Protein AF-A0A6A6DQC6-F1 (afdb_monomer_lite)

Radius of gyration: 11.27 Å; chains: 1; bounding box: 27×21×24 Å

Foldseek 3Di:
DDDLQNCCCVPQNDDCSQLVVVVADPDPVSVVVSVVVSVVVVVCVVVVPDD

Organism: NCBI:txid1314779

Structure (mmCIF, N/CA/C/O backbone):
data_AF-A0A6A6DQC6-F1
#
_entry.id   AF-A0A6A6DQC6-F1
#
loop_
_atom_site.group_PDB
_atom_site.id
_atom_site.type_symbol
_atom_site.label_atom_id
_atom_site.label_alt_id
_atom_site.label_comp_id
_atom_site.label_asym_id
_atom_site.label_entity_id
_atom_site.label_seq_id
_atom_site.pdbx_PDB_ins_code
_atom_site.Cartn_x
_atom_site.Cartn_y
_atom_site.Cartn_z
_atom_site.occupancy
_atom_site.B_iso_or_equiv
_atom_site.auth_seq_id
_atom_site.auth_comp_id
_atom_site.auth_asym_id
_atom_site.auth_atom_id
_atom_site.pdbx_PDB_model_num
ATOM 1 N N . MET A 1 1 ? 15.118 -12.339 -2.928 1.00 51.00 1 MET A N 1
ATOM 2 C CA . MET A 1 1 ? 13.711 -12.308 -2.460 1.00 51.00 1 MET A CA 1
ATOM 3 C C . MET A 1 1 ? 13.278 -10.859 -2.330 1.00 51.00 1 MET A C 1
ATOM 5 O O . MET A 1 1 ? 13.835 -10.141 -1.506 1.00 51.00 1 MET A O 1
ATOM 9 N N . ILE A 1 2 ? 12.341 -10.407 -3.163 1.00 59.66 2 ILE A N 1
ATOM 10 C CA . ILE A 1 2 ? 11.808 -9.045 -3.079 1.00 59.66 2 ILE A CA 1
ATOM 11 C C . ILE A 1 2 ? 10.875 -8.977 -1.860 1.00 59.66 2 ILE A C 1
ATOM 13 O O . ILE A 1 2 ? 9.845 -9.644 -1.812 1.00 59.66 2 ILE A O 1
ATOM 17 N N . ASN A 1 3 ? 11.256 -8.214 -0.839 1.00 74.25 3 ASN A N 1
ATOM 18 C CA . ASN A 1 3 ? 10.476 -8.069 0.389 1.00 74.25 3 ASN A CA 1
ATOM 19 C C . ASN A 1 3 ? 9.233 -7.191 0.124 1.00 74.25 3 ASN A C 1
ATOM 21 O O . ASN A 1 3 ? 9.397 -6.092 -0.404 1.00 74.25 3 ASN A O 1
ATOM 25 N N . LYS A 1 4 ? 8.016 -7.624 0.508 1.00 69.12 4 LYS A N 1
ATOM 26 C CA . LYS A 1 4 ? 6.746 -6.890 0.251 1.00 69.12 4 LYS A CA 1
ATOM 27 C C . LYS A 1 4 ? 6.833 -5.415 0.675 1.00 69.12 4 LYS A C 1
ATOM 29 O O . LYS A 1 4 ? 6.433 -4.524 -0.066 1.00 69.12 4 LYS A O 1
ATOM 34 N N . LYS A 1 5 ? 7.443 -5.152 1.837 1.00 74.62 5 LYS A N 1
ATOM 35 C CA . LYS A 1 5 ? 7.667 -3.792 2.358 1.00 74.62 5 LYS A CA 1
ATOM 36 C C . LYS A 1 5 ? 8.520 -2.929 1.424 1.00 74.62 5 LYS A C 1
ATOM 38 O O . LYS A 1 5 ? 8.166 -1.785 1.185 1.00 74.62 5 LYS A O 1
ATOM 43 N N . ASN A 1 6 ? 9.565 -3.495 0.819 1.00 82.31 6 ASN A N 1
ATOM 44 C CA . ASN A 1 6 ? 10.443 -2.757 -0.091 1.00 82.31 6 ASN A CA 1
ATOM 45 C C . ASN A 1 6 ? 9.727 -2.379 -1.398 1.00 82.31 6 ASN A C 1
ATOM 47 O O . ASN A 1 6 ? 10.058 -1.354 -1.984 1.00 82.31 6 ASN A O 1
ATOM 51 N N . ILE A 1 7 ? 8.767 -3.189 -1.866 1.00 82.88 7 ILE A N 1
ATOM 52 C CA . ILE A 1 7 ? 7.941 -2.870 -3.047 1.00 82.88 7 ILE A CA 1
ATOM 53 C C . ILE A 1 7 ? 7.039 -1.680 -2.731 1.00 82.88 7 ILE A C 1
ATOM 55 O O . ILE A 1 7 ? 7.015 -0.703 -3.474 1.00 82.88 7 ILE A O 1
ATOM 59 N N . ILE A 1 8 ? 6.340 -1.751 -1.596 1.00 90.19 8 ILE A N 1
ATOM 60 C CA . ILE A 1 8 ? 5.442 -0.688 -1.143 1.00 90.19 8 ILE A CA 1
ATOM 61 C C . ILE A 1 8 ? 6.220 0.613 -0.944 1.00 90.19 8 ILE A C 1
ATOM 63 O O . ILE A 1 8 ? 5.797 1.652 -1.435 1.00 90.19 8 ILE A O 1
ATOM 67 N N . GLU A 1 9 ? 7.364 0.568 -0.264 1.00 89.94 9 GLU A N 1
ATOM 68 C CA . GLU A 1 9 ? 8.183 1.754 -0.012 1.00 89.94 9 GLU A CA 1
ATOM 69 C C . GLU A 1 9 ? 8.733 2.362 -1.306 1.00 89.94 9 GLU A C 1
ATOM 71 O O . GLU A 1 9 ? 8.669 3.575 -1.482 1.00 89.94 9 GLU A O 1
ATOM 76 N N . LYS A 1 10 ? 9.221 1.546 -2.247 1.00 89.12 10 LYS A N 1
ATOM 77 C CA . LYS A 1 10 ? 9.770 2.057 -3.513 1.00 89.12 10 LYS A CA 1
ATOM 78 C C . LYS A 1 10 ? 8.703 2.556 -4.489 1.00 89.12 10 LYS A C 1
ATOM 80 O O . LYS A 1 10 ? 8.987 3.478 -5.244 1.00 89.12 10 LYS A O 1
ATOM 85 N N . GLY A 1 11 ? 7.518 1.944 -4.505 1.00 90.44 11 GLY A N 1
ATOM 86 C CA . GLY A 1 11 ? 6.439 2.320 -5.424 1.00 90.44 11 GLY A CA 1
ATOM 87 C C . GLY A 1 11 ? 5.503 3.397 -4.871 1.00 90.44 11 GLY A C 1
ATOM 88 O O . GLY A 1 11 ? 5.143 4.327 -5.583 1.00 90.44 11 GLY A O 1
ATOM 89 N N . TRP A 1 12 ? 5.135 3.297 -3.594 1.00 94.94 12 TRP A N 1
ATOM 90 C CA . TRP A 1 12 ? 4.092 4.116 -2.959 1.00 94.94 12 TRP A CA 1
ATOM 91 C C . TRP A 1 12 ? 4.568 4.857 -1.702 1.00 94.94 12 TRP A C 1
ATOM 93 O O . TRP A 1 12 ? 3.826 5.660 -1.131 1.00 94.94 12 TRP A O 1
ATOM 103 N N . GLY A 1 13 ? 5.787 4.597 -1.229 1.00 95.50 13 GLY A N 1
ATOM 104 C CA . GLY A 1 13 ? 6.348 5.164 -0.002 1.00 95.50 13 GLY A CA 1
ATOM 105 C C . GLY A 1 13 ? 5.860 4.470 1.271 1.00 95.50 13 GLY A C 1
ATOM 106 O O . GLY A 1 13 ? 6.661 4.176 2.151 1.00 95.50 13 GLY A O 1
ATOM 107 N N . ASN A 1 14 ? 4.562 4.182 1.386 1.00 94.56 14 ASN A N 1
ATOM 108 C CA . ASN A 1 14 ? 3.992 3.502 2.550 1.00 94.56 14 ASN A CA 1
ATOM 109 C C . ASN A 1 14 ? 2.706 2.728 2.210 1.00 94.56 14 ASN A C 1
ATOM 111 O O . ASN A 1 14 ? 2.137 2.863 1.125 1.00 94.56 14 ASN A O 1
ATOM 115 N N . ARG A 1 15 ? 2.230 1.916 3.167 1.00 94.69 15 ARG A N 1
ATOM 116 C CA . ARG A 1 15 ? 1.041 1.073 2.975 1.00 94.69 15 ARG A CA 1
ATOM 117 C C . ARG A 1 15 ? -0.240 1.876 2.751 1.00 94.69 15 ARG A C 1
ATOM 119 O O . ARG A 1 15 ? -1.051 1.455 1.939 1.00 94.69 15 ARG A O 1
ATOM 126 N N . ALA A 1 16 ? -0.425 3.006 3.430 1.00 96.19 16 ALA A N 1
ATOM 127 C CA . ALA A 1 16 ? -1.640 3.808 3.286 1.00 96.19 16 ALA A CA 1
ATOM 128 C C . ALA A 1 16 ? -1.775 4.381 1.866 1.00 96.19 16 ALA A C 1
ATOM 1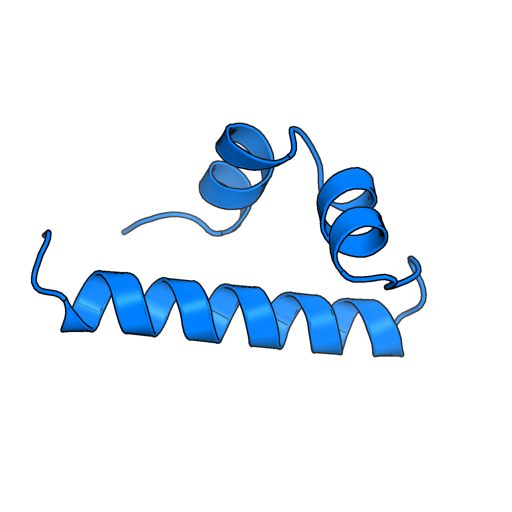30 O O . ALA A 1 16 ? -2.849 4.313 1.278 1.00 96.19 16 ALA A O 1
ATOM 131 N N . ASN A 1 17 ? -0.672 4.858 1.286 1.00 97.19 17 ASN A N 1
ATOM 132 C CA . ASN A 1 17 ? -0.626 5.326 -0.099 1.00 97.19 17 ASN A CA 1
ATOM 133 C C . ASN A 1 17 ? -0.886 4.192 -1.095 1.00 97.19 17 ASN A C 1
ATOM 135 O O . ASN A 1 17 ? -1.600 4.389 -2.076 1.00 97.19 17 ASN A O 1
ATOM 139 N N . PHE A 1 18 ? -0.329 3.004 -0.835 1.00 96.75 18 PHE A N 1
ATOM 140 C CA . PHE A 1 18 ? -0.628 1.811 -1.622 1.00 96.75 18 PHE A CA 1
ATOM 141 C C . PHE A 1 18 ? -2.126 1.490 -1.584 1.00 96.75 18 PHE A C 1
ATOM 143 O O . PHE A 1 18 ? -2.752 1.479 -2.640 1.00 96.75 18 PHE A O 1
ATOM 150 N N 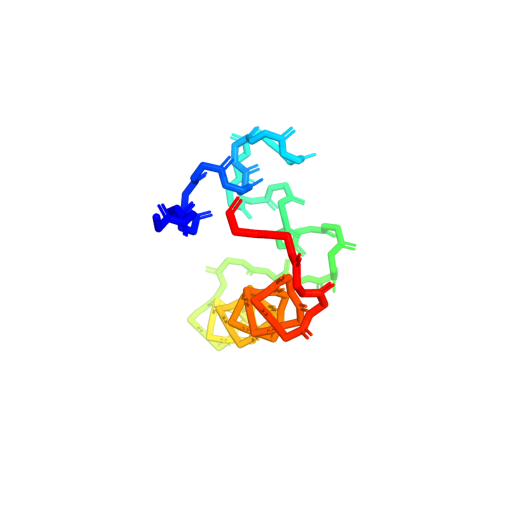. GLN A 1 19 ? -2.721 1.333 -0.395 1.00 97.56 19 GLN A N 1
ATOM 151 C CA . GLN A 1 19 ? -4.155 1.049 -0.249 1.00 97.56 19 GLN A CA 1
ATOM 152 C C . GLN A 1 19 ? -4.996 2.097 -0.990 1.00 97.56 19 GLN A C 1
ATOM 154 O O . GLN A 1 19 ? -5.804 1.748 -1.847 1.00 97.56 19 GLN A O 1
ATOM 159 N N . ALA A 1 20 ? -4.728 3.384 -0.748 1.00 97.25 20 ALA A N 1
ATOM 160 C CA . ALA A 1 20 ? -5.458 4.481 -1.375 1.00 97.25 20 ALA A CA 1
ATOM 161 C C . ALA A 1 20 ? -5.382 4.454 -2.911 1.00 97.25 20 ALA A C 1
ATOM 163 O O . ALA A 1 20 ? -6.376 4.746 -3.572 1.00 97.25 20 ALA A O 1
ATOM 164 N N . SER A 1 21 ? -4.240 4.062 -3.491 1.00 96.75 21 SER A N 1
ATOM 165 C CA . SER A 1 21 ? -4.087 3.957 -4.950 1.00 96.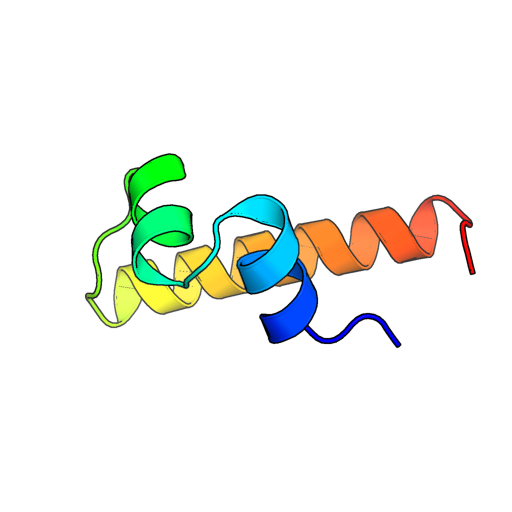75 21 SER A CA 1
ATOM 166 C C . SER A 1 21 ? -4.947 2.861 -5.591 1.00 96.75 21 SER A C 1
ATOM 168 O O . SER A 1 21 ? -5.286 2.974 -6.765 1.00 96.75 21 SER A O 1
ATOM 170 N N . TYR A 1 22 ? -5.340 1.847 -4.814 1.00 95.31 22 TYR A N 1
ATOM 171 C CA . TYR A 1 22 ? -6.260 0.782 -5.224 1.00 95.31 22 TYR A CA 1
ATOM 172 C C . TYR A 1 22 ? -7.693 1.008 -4.714 1.00 95.31 22 TYR A C 1
ATOM 174 O O . TYR A 1 22 ? -8.540 0.133 -4.844 1.00 95.31 22 TYR A O 1
ATOM 182 N N . GLY A 1 23 ? -7.987 2.179 -4.135 1.00 96.81 23 GLY A N 1
ATOM 183 C CA . GLY A 1 23 ? -9.300 2.486 -3.559 1.00 96.81 23 GLY A CA 1
ATOM 184 C C . GLY A 1 23 ? -9.602 1.760 -2.243 1.00 96.81 23 GLY A C 1
ATOM 185 O O . GLY A 1 23 ? -10.744 1.785 -1.787 1.00 96.81 23 GLY A O 1
ATOM 186 N N . LEU A 1 24 ? -8.588 1.152 -1.626 1.00 97.12 24 LEU A N 1
ATOM 187 C CA . LEU A 1 24 ? -8.684 0.384 -0.390 1.00 97.12 24 LEU A CA 1
ATOM 188 C C . LEU A 1 24 ? -8.498 1.278 0.842 1.00 97.12 24 LEU A C 1
ATOM 190 O O . LEU A 1 24 ? -7.750 2.262 0.835 1.00 97.12 24 LEU A O 1
ATOM 194 N N . LYS A 1 25 ? -9.155 0.907 1.938 1.00 96.50 25 LYS A N 1
ATOM 195 C CA . LYS A 1 25 ? -9.033 1.533 3.259 1.00 96.50 25 LYS A CA 1
ATOM 196 C C . LYS A 1 25 ? -8.027 0.778 4.132 1.00 96.50 25 LYS A C 1
ATOM 198 O O . LYS A 1 25 ? -7.421 -0.214 3.737 1.00 96.50 25 LYS A O 1
ATOM 203 N N . MET A 1 26 ? -7.826 1.280 5.350 1.00 96.44 26 MET A N 1
ATOM 204 C CA . MET A 1 26 ? -7.000 0.647 6.390 1.00 96.44 26 MET A CA 1
ATOM 205 C C . MET A 1 26 ? -7.844 -0.216 7.347 1.00 96.44 26 MET A C 1
ATOM 207 O O . MET A 1 26 ? -7.559 -0.292 8.541 1.00 96.44 26 MET A O 1
ATOM 211 N N . THR A 1 27 ? -8.925 -0.808 6.843 1.00 97.44 27 THR A N 1
ATOM 212 C CA . THR A 1 27 ? -9.739 -1.814 7.540 1.00 97.44 27 THR A CA 1
ATOM 213 C C . THR A 1 27 ? -9.101 -3.198 7.385 1.00 97.44 27 THR A C 1
ATOM 215 O O . THR A 1 27 ? -8.367 -3.403 6.420 1.00 97.44 27 THR A O 1
ATOM 218 N N . PRO A 1 28 ? -9.344 -4.147 8.307 1.00 96.19 28 PRO A N 1
ATOM 219 C CA . PRO A 1 28 ? -8.798 -5.502 8.197 1.00 96.19 28 PRO A CA 1
ATOM 220 C C . PRO A 1 28 ? -9.086 -6.161 6.839 1.00 96.19 28 PRO A C 1
ATOM 222 O O . PRO A 1 28 ? -8.144 -6.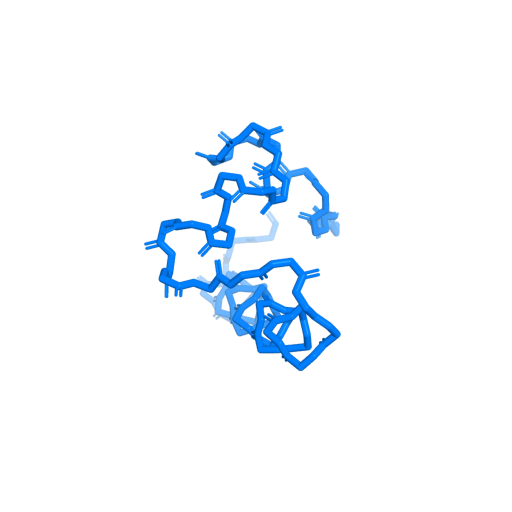588 6.181 1.00 96.19 28 PRO A O 1
ATOM 225 N N . ASP A 1 29 ? -10.340 -6.123 6.384 1.00 95.31 29 ASP A N 1
ATOM 226 C CA . ASP A 1 29 ? -10.771 -6.730 5.116 1.00 95.31 29 ASP A CA 1
ATOM 227 C C . ASP A 1 29 ? -10.012 -6.143 3.907 1.00 95.31 29 ASP A C 1
ATOM 229 O O . ASP A 1 29 ? -9.425 -6.864 3.100 1.00 95.31 29 ASP A O 1
ATOM 233 N N . ASP A 1 30 ? -9.935 -4.813 3.818 1.00 96.56 30 ASP A N 1
ATOM 234 C CA . ASP A 1 30 ? -9.226 -4.118 2.739 1.00 96.56 30 ASP A CA 1
ATOM 235 C C . ASP A 1 30 ? -7.704 -4.356 2.806 1.00 96.56 30 ASP A C 1
ATOM 237 O O . ASP A 1 30 ? -7.007 -4.312 1.787 1.00 96.56 30 ASP A O 1
ATOM 241 N N . LEU A 1 31 ? -7.141 -4.587 3.998 1.00 96.44 31 LEU A N 1
ATOM 242 C CA . LEU A 1 31 ? -5.728 -4.938 4.153 1.00 96.44 31 LEU A CA 1
ATOM 243 C C . LEU A 1 31 ? -5.439 -6.347 3.624 1.00 96.44 31 LEU A C 1
ATOM 245 O O . LEU A 1 31 ? -4.406 -6.530 2.975 1.00 96.44 31 LEU A O 1
ATOM 249 N N . GLU A 1 32 ? -6.340 -7.304 3.841 1.00 96.69 32 GLU A N 1
ATOM 250 C CA . GLU A 1 32 ? -6.233 -8.647 3.258 1.00 96.69 32 GLU A CA 1
ATOM 251 C C . GLU A 1 32 ? -6.296 -8.593 1.727 1.00 96.69 32 GLU A C 1
ATOM 253 O O . GLU A 1 32 ? -5.471 -9.213 1.050 1.00 96.69 32 GLU A O 1
ATOM 258 N N . GLU A 1 33 ? -7.197 -7.779 1.167 1.00 96.44 33 GLU A N 1
ATOM 259 C CA . GLU A 1 33 ? -7.264 -7.556 -0.281 1.00 96.44 33 GLU A CA 1
ATOM 260 C C . GLU A 1 33 ? -5.959 -6.954 -0.823 1.00 96.44 33 GLU A C 1
ATOM 262 O O . GLU A 1 33 ? -5.376 -7.453 -1.790 1.00 96.44 33 GLU A O 1
ATOM 267 N N . GLY A 1 34 ? -5.430 -5.928 -0.155 1.00 95.56 34 GLY A N 1
ATOM 268 C CA . GLY A 1 34 ? -4.155 -5.330 -0.540 1.00 95.56 34 GLY A CA 1
ATOM 269 C C . GLY A 1 34 ? -2.971 -6.300 -0.440 1.00 95.56 34 GLY A C 1
ATOM 270 O O . GLY A 1 34 ? -2.042 -6.231 -1.248 1.00 95.56 34 GLY A O 1
ATOM 271 N N . ASP A 1 35 ? -2.996 -7.232 0.515 1.00 94.94 35 ASP A N 1
ATOM 272 C CA . ASP A 1 35 ? -1.984 -8.285 0.622 1.00 94.94 35 ASP A CA 1
ATOM 273 C C . ASP A 1 35 ? -2.080 -9.290 -0.530 1.00 94.94 35 ASP A C 1
ATOM 275 O O . ASP A 1 35 ? -1.041 -9.684 -1.068 1.00 94.94 35 ASP A O 1
ATOM 279 N N . ALA A 1 36 ? -3.293 -9.646 -0.962 1.00 95.12 36 ALA A N 1
ATOM 280 C CA . ALA A 1 36 ? -3.510 -10.508 -2.122 1.00 95.12 36 ALA A CA 1
ATOM 281 C C . ALA A 1 36 ? -2.992 -9.868 -3.422 1.00 95.12 36 ALA A C 1
ATOM 283 O O . ALA A 1 36 ? -2.346 -10.547 -4.227 1.00 95.12 36 ALA A O 1
ATOM 284 N N . ILE A 1 37 ? -3.190 -8.555 -3.602 1.00 94.25 37 ILE A N 1
ATOM 285 C CA . ILE A 1 37 ? -2.633 -7.801 -4.738 1.00 94.25 37 ILE A CA 1
ATOM 286 C C . ILE A 1 37 ? -1.102 -7.878 -4.725 1.00 94.25 37 ILE A C 1
ATOM 288 O O . ILE A 1 37 ? -0.490 -8.237 -5.731 1.00 94.25 37 ILE A O 1
ATOM 292 N N . LEU A 1 38 ? -0.467 -7.609 -3.580 1.00 91.56 38 LEU A N 1
ATOM 293 C CA . LEU A 1 38 ? 0.994 -7.676 -3.457 1.00 91.56 38 LEU A CA 1
ATOM 294 C C . LEU A 1 38 ? 1.537 -9.079 -3.747 1.00 91.56 38 LEU A C 1
ATOM 296 O O . LEU A 1 38 ? 2.593 -9.213 -4.363 1.00 91.56 38 LEU A O 1
ATOM 300 N N . GLU A 1 39 ? 0.831 -10.129 -3.329 1.00 91.19 39 GLU A N 1
ATOM 301 C CA . GLU A 1 39 ? 1.211 -11.504 -3.657 1.00 91.19 39 GLU A CA 1
ATOM 302 C C . GLU A 1 39 ? 1.103 -11.812 -5.143 1.00 91.19 39 GLU A C 1
ATOM 304 O O . GLU A 1 39 ? 1.996 -12.462 -5.688 1.00 91.19 39 GLU A O 1
ATOM 309 N N . ALA A 1 40 ? 0.048 -11.342 -5.807 1.00 90.38 40 ALA A N 1
ATOM 310 C CA . ALA A 1 40 ? -0.101 -11.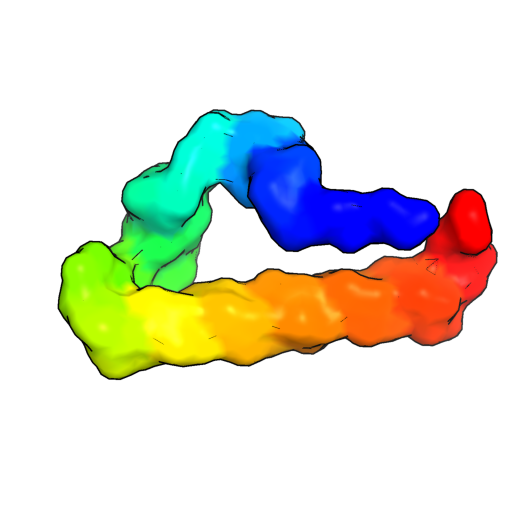502 -7.247 1.00 90.38 40 ALA A CA 1
ATOM 311 C C . ALA A 1 40 ? 1.046 -10.811 -8.002 1.00 90.38 40 ALA A C 1
ATOM 313 O O . ALA A 1 40 ? 1.657 -11.432 -8.872 1.00 90.38 40 ALA A O 1
ATOM 314 N N . MET A 1 41 ? 1.412 -9.586 -7.605 1.00 86.06 41 MET A N 1
ATOM 315 C CA . MET A 1 41 ? 2.547 -8.854 -8.185 1.00 86.06 41 MET A CA 1
ATOM 316 C C . MET A 1 41 ? 3.870 -9.604 -7.987 1.00 86.06 41 MET A C 1
ATOM 318 O O . MET A 1 41 ? 4.641 -9.767 -8.927 1.00 86.06 41 MET A O 1
ATOM 322 N N . GLN A 1 42 ? 4.115 -10.132 -6.784 1.00 84.88 42 GLN A N 1
ATOM 323 C CA . GLN A 1 42 ? 5.323 -10.915 -6.502 1.00 84.88 42 GLN A CA 1
ATOM 324 C C . GLN A 1 42 ? 5.407 -12.210 -7.314 1.00 84.88 42 GLN A C 1
ATOM 326 O O . GLN A 1 42 ? 6.500 -12.611 -7.718 1.00 84.88 42 GLN A O 1
ATOM 331 N N . ARG A 1 43 ? 4.273 -12.886 -7.531 1.00 85.94 43 ARG A N 1
ATOM 332 C CA . ARG A 1 43 ? 4.211 -14.082 -8.382 1.00 85.94 43 ARG A CA 1
ATOM 333 C C . ARG A 1 43 ? 4.488 -13.718 -9.837 1.00 85.94 43 ARG A C 1
ATOM 335 O O . ARG A 1 43 ? 5.312 -14.374 -10.460 1.00 85.94 43 ARG A O 1
ATOM 342 N N . GLN A 1 44 ? 3.883 -12.641 -10.336 1.00 82.69 44 GLN A N 1
ATOM 343 C CA . GLN A 1 44 ? 4.103 -12.171 -11.701 1.00 82.69 44 GLN A CA 1
ATOM 344 C C . GLN A 1 44 ? 5.570 -11.797 -11.957 1.00 82.69 44 GLN A C 1
ATOM 346 O O . GLN A 1 44 ? 6.123 -12.233 -12.961 1.00 82.69 44 GLN A O 1
ATOM 351 N N . ASP A 1 45 ? 6.221 -11.066 -11.047 1.00 77.88 45 ASP A N 1
ATOM 352 C CA . ASP A 1 45 ? 7.646 -10.718 -11.174 1.00 77.88 45 ASP A CA 1
ATOM 353 C C . ASP A 1 45 ? 8.546 -11.963 -11.190 1.00 77.88 45 ASP A C 1
ATOM 355 O O . ASP A 1 45 ? 9.504 -12.042 -11.962 1.00 77.88 45 ASP A O 1
ATOM 359 N N . ARG A 1 46 ? 8.225 -12.964 -10.358 1.00 75.19 46 ARG A N 1
ATOM 360 C CA . ARG A 1 46 ? 8.953 -14.238 -10.308 1.00 75.19 46 ARG A CA 1
ATOM 361 C C . ARG A 1 46 ? 8.782 -15.043 -11.598 1.00 75.19 46 ARG A C 1
ATOM 363 O O . ARG A 1 46 ? 9.760 -15.596 -12.098 1.00 75.19 46 ARG A O 1
ATOM 370 N N . ASP A 1 47 ? 7.560 -15.121 -12.112 1.00 74.19 47 ASP A N 1
ATOM 371 C CA . ASP A 1 47 ? 7.227 -15.919 -13.294 1.00 74.19 47 ASP A CA 1
ATOM 372 C C . ASP A 1 47 ? 7.675 -15.230 -14.596 1.00 74.19 47 ASP A C 1
ATOM 374 O O . ASP A 1 47 ? 7.976 -15.905 -15.579 1.00 74.19 47 ASP A O 1
ATOM 378 N N . ALA A 1 48 ? 7.809 -13.898 -14.593 1.00 70.44 48 ALA A N 1
ATOM 379 C CA . ALA A 1 48 ? 8.354 -13.112 -15.701 1.00 70.44 48 ALA A CA 1
ATOM 380 C C . ALA A 1 48 ? 9.883 -13.246 -15.877 1.00 70.44 48 ALA A C 1
ATOM 382 O O . ALA A 1 48 ? 10.438 -12.682 -16.820 1.00 70.44 48 ALA A O 1
ATOM 383 N N . GLY A 1 49 ? 10.574 -14.007 -15.019 1.00 58.84 49 GLY A N 1
ATOM 384 C CA . GLY A 1 49 ? 11.970 -14.390 -15.238 1.00 58.84 49 GLY A CA 1
ATOM 385 C C . GLY A 1 49 ? 12.994 -13.270 -15.045 1.00 58.84 49 GLY A C 1
ATOM 386 O O . GLY A 1 49 ? 14.034 -13.296 -15.701 1.00 58.84 49 GLY A O 1
ATOM 387 N N . ASN A 1 50 ? 12.743 -12.316 -14.144 1.00 53.88 50 ASN A N 1
ATOM 388 C CA . ASN A 1 50 ? 13.790 -11.416 -13.658 1.00 53.88 50 ASN A CA 1
ATOM 389 C C . ASN A 1 50 ? 14.244 -11.870 -12.251 1.00 53.88 50 ASN A C 1
ATOM 391 O O . ASN A 1 50 ? 13.589 -11.507 -11.269 1.00 53.88 50 ASN A O 1
ATOM 395 N N . PRO A 1 51 ? 15.273 -12.738 -12.143 1.00 50.78 51 PRO A N 1
ATOM 396 C CA . PRO A 1 51 ? 15.808 -13.190 -10.856 1.00 50.78 51 PRO A CA 1
ATOM 397 C C . PRO A 1 51 ? 16.438 -12.063 -10.020 1.00 50.78 51 PRO A C 1
ATOM 399 O O . PRO A 1 51 ? 17.005 -11.115 -10.607 1.00 50.78 51 PRO A O 1
#

Secondary structure (DSSP, 8-state):
---HHHHHHHHHSSHHHHHHHTT--SSHHHHHHHHHHHHHHHHHHHHTT--

pLDDT: mean 86.78, std 13.18, range [50.78, 9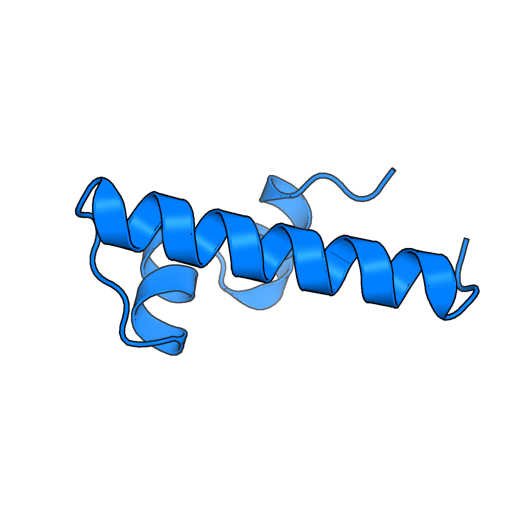7.56]

Sequence (51 aa):
MINKKNIIEKGWGNRANFQASYGLKMTPDDLEEGDAILEAMQRQDRDAGNP